Protein AF-A0A970GDA5-F1 (afdb_monomer_lite)

Secondary structure (DSSP, 8-state):
-PPPPPEEE------S-HHHHHHHHHHHHHHHHHTT-SEEEPPTTTTS---TTTTTTS--

Radius of gyration: 14.05 Å; chains: 1; bounding box: 27×23×43 Å

Structure (mmCIF, N/CA/C/O backbone):
data_AF-A0A970GDA5-F1
#
_entry.id   AF-A0A970GDA5-F1
#
loop_
_atom_site.group_PDB
_atom_site.id
_atom_site.type_symbol
_atom_site.label_atom_id
_atom_site.label_alt_id
_atom_site.label_comp_id
_atom_site.label_asym_id
_atom_site.label_entity_id
_atom_site.label_seq_id
_atom_site.pdbx_PDB_ins_code
_atom_site.Cartn_x
_atom_site.Cartn_y
_atom_site.Cartn_z
_atom_site.occupancy
_atom_site.B_iso_or_equiv
_atom_site.auth_seq_id
_atom_site.auth_comp_id
_atom_site.auth_asym_id
_atom_site.auth_atom_id
_atom_site.pdbx_PDB_model_num
ATOM 1 N N . MET A 1 1 ? -17.978 13.964 23.873 1.00 64.38 1 MET A N 1
ATOM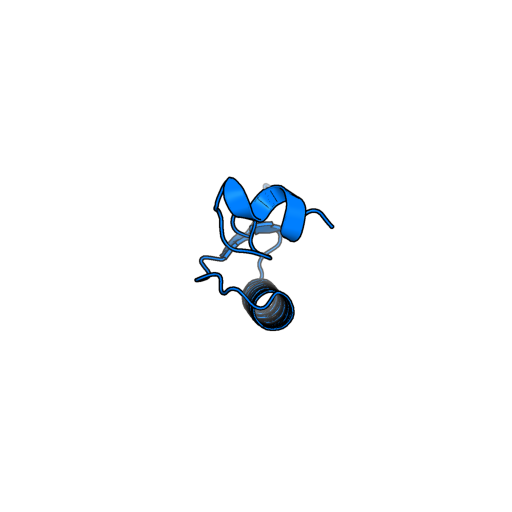 2 C CA . MET A 1 1 ? -16.872 12.992 24.011 1.00 64.38 1 MET A CA 1
ATOM 3 C C . MET A 1 1 ? -16.053 13.049 22.735 1.00 64.38 1 MET A C 1
ATOM 5 O O . MET A 1 1 ? -16.654 13.012 21.670 1.00 64.38 1 MET A O 1
ATOM 9 N N . GLN A 1 2 ? -14.735 13.217 22.825 1.00 75.31 2 GLN A N 1
ATOM 10 C CA . GLN A 1 2 ? -13.861 13.208 21.650 1.00 75.31 2 GLN A CA 1
ATOM 11 C C . GLN A 1 2 ? -13.634 11.748 21.234 1.00 75.31 2 GLN A C 1
ATOM 13 O O . GLN A 1 2 ? -13.263 10.934 22.076 1.00 75.31 2 GLN A O 1
ATOM 18 N N . GLN A 1 3 ? -13.932 11.402 19.981 1.00 84.38 3 GLN A N 1
ATOM 19 C CA . GLN A 1 3 ? -13.706 10.053 19.457 1.00 84.38 3 GLN A CA 1
ATOM 20 C C . GLN A 1 3 ? -12.288 9.962 18.887 1.00 84.38 3 GLN A C 1
ATOM 22 O O . GLN A 1 3 ? -11.880 10.831 18.116 1.00 84.38 3 GLN A O 1
ATOM 27 N N . SER A 1 4 ? -11.534 8.932 19.272 1.00 91.06 4 SER A N 1
ATOM 28 C CA . SER A 1 4 ? -10.228 8.639 18.680 1.00 91.06 4 SER A CA 1
ATOM 29 C C . SER A 1 4 ? -10.399 7.915 17.348 1.00 91.06 4 SER A C 1
ATOM 31 O O . SER A 1 4 ? -11.194 6.982 17.257 1.00 91.06 4 SER A O 1
ATOM 33 N N . ILE A 1 5 ? -9.614 8.308 16.347 1.00 96.38 5 ILE A N 1
ATOM 34 C CA . ILE A 1 5 ? -9.515 7.617 15.057 1.00 96.38 5 ILE A CA 1
ATOM 35 C C . ILE A 1 5 ? -8.278 6.722 15.102 1.00 96.38 5 ILE A C 1
ATOM 37 O O . ILE A 1 5 ? -7.177 7.196 15.378 1.00 96.38 5 ILE A O 1
ATOM 41 N N . VAL A 1 6 ? -8.451 5.437 14.811 1.00 97.75 6 VAL A N 1
ATOM 42 C CA . VAL A 1 6 ? -7.354 4.487 14.618 1.00 97.75 6 VAL A CA 1
ATOM 43 C C . VAL A 1 6 ? -6.979 4.476 13.141 1.00 97.75 6 VAL A C 1
ATOM 45 O O . VAL A 1 6 ? -7.830 4.251 12.278 1.00 97.75 6 VAL A O 1
ATOM 48 N N . ILE A 1 7 ? -5.703 4.714 12.845 1.00 98.25 7 ILE A N 1
ATOM 49 C CA . ILE A 1 7 ? -5.188 4.766 11.474 1.00 98.25 7 ILE A CA 1
ATOM 50 C C . ILE A 1 7 ? -4.263 3.571 11.238 1.00 98.25 7 ILE A C 1
ATOM 52 O O . ILE A 1 7 ? -3.291 3.376 11.966 1.00 98.25 7 ILE A O 1
ATOM 56 N N . GLY A 1 8 ? -4.555 2.781 10.206 1.00 98.31 8 GLY A N 1
ATOM 57 C CA . GLY A 1 8 ? -3.689 1.714 9.713 1.00 98.31 8 GLY A CA 1
ATOM 58 C C . GLY A 1 8 ? -2.797 2.219 8.582 1.00 98.31 8 GLY A C 1
ATOM 59 O O . GLY A 1 8 ? -3.292 2.562 7.512 1.00 98.31 8 GLY A O 1
ATOM 60 N N . ILE A 1 9 ? -1.482 2.243 8.791 1.00 98.31 9 ILE A N 1
ATOM 61 C CA . ILE A 1 9 ? -0.511 2.630 7.758 1.00 98.31 9 ILE A CA 1
ATOM 62 C C . ILE A 1 9 ? 0.096 1.356 7.167 1.00 98.31 9 ILE A C 1
ATOM 64 O O . ILE A 1 9 ? 0.824 0.629 7.845 1.00 98.31 9 ILE A O 1
ATOM 68 N N . CYS A 1 10 ? -0.224 1.064 5.908 1.00 97.81 10 CYS A N 1
ATOM 69 C CA . CYS A 1 10 ? 0.230 -0.142 5.228 1.00 97.81 10 CYS A CA 1
ATOM 70 C C . CYS A 1 10 ? 1.560 0.112 4.518 1.00 97.81 10 CYS A C 1
ATOM 72 O O . CYS A 1 10 ? 1.610 0.813 3.514 1.00 97.81 10 CYS A O 1
ATOM 74 N N . GLN A 1 11 ? 2.635 -0.509 5.000 1.00 97.25 11 GLN A N 1
ATOM 75 C CA . GLN A 1 11 ? 3.927 -0.507 4.317 1.00 97.25 11 GLN A CA 1
ATOM 76 C C . GLN A 1 11 ? 4.124 -1.817 3.545 1.00 97.25 11 GLN A C 1
ATOM 78 O O . GLN A 1 11 ? 4.343 -2.869 4.146 1.00 97.25 11 GLN A O 1
ATOM 83 N N . MET A 1 12 ? 4.053 -1.756 2.214 1.00 95.69 12 MET A N 1
ATOM 84 C CA . MET A 1 12 ? 4.210 -2.920 1.340 1.00 95.69 12 MET A CA 1
ATOM 85 C C . MET A 1 12 ? 5.350 -2.755 0.344 1.00 95.69 12 MET A C 1
ATOM 87 O O . MET A 1 12 ? 5.512 -1.708 -0.270 1.00 95.69 12 MET A O 1
ATOM 91 N N . GLN A 1 13 ? 6.097 -3.839 0.136 1.00 95.94 13 GLN A N 1
ATOM 92 C CA . GLN A 1 13 ? 6.988 -3.961 -1.012 1.00 95.94 13 GLN A CA 1
ATOM 93 C C . GLN A 1 13 ? 6.163 -4.250 -2.269 1.00 95.94 13 GLN A C 1
ATOM 95 O O . GLN A 1 13 ? 5.474 -5.281 -2.322 1.00 95.94 13 GLN A O 1
ATOM 100 N N . VAL A 1 14 ? 6.263 -3.345 -3.240 1.00 95.75 14 VAL A N 1
ATOM 101 C CA . VAL A 1 14 ? 5.615 -3.414 -4.552 1.00 95.75 14 VAL A CA 1
ATOM 102 C C . VAL A 1 14 ? 6.414 -4.323 -5.492 1.00 95.75 14 VAL A C 1
ATOM 104 O O . VAL A 1 14 ? 7.641 -4.380 -5.421 1.00 95.75 14 VAL A O 1
ATOM 107 N N . GLN A 1 15 ? 5.709 -5.063 -6.341 1.00 95.06 15 GLN A N 1
ATOM 108 C CA . GLN A 1 15 ? 6.253 -5.932 -7.385 1.00 95.06 15 GLN A CA 1
ATOM 109 C C . GLN A 1 15 ? 5.819 -5.453 -8.776 1.00 95.06 15 GLN A C 1
ATOM 111 O O . GLN A 1 15 ? 5.023 -4.526 -8.902 1.00 95.06 15 GLN A O 1
ATOM 116 N N . THR A 1 16 ? 6.336 -6.080 -9.832 1.00 93.62 16 THR A N 1
ATOM 117 C CA . THR A 1 16 ? 5.961 -5.766 -11.221 1.00 93.62 16 THR A CA 1
ATOM 118 C C . THR A 1 16 ? 4.566 -6.276 -11.591 1.00 93.62 16 THR A C 1
ATOM 120 O O . THR A 1 16 ? 3.892 -5.655 -12.406 1.00 93.62 16 THR A O 1
ATOM 123 N N . ASP A 1 17 ? 4.109 -7.378 -10.987 1.00 94.94 17 ASP A N 1
ATOM 124 C CA . ASP A 1 17 ? 2.767 -7.919 -11.215 1.00 94.94 17 ASP A CA 1
ATOM 125 C C . ASP A 1 17 ? 1.719 -7.176 -10.371 1.00 94.94 17 ASP A C 1
ATOM 127 O O . ASP A 1 17 ? 1.673 -7.284 -9.138 1.00 94.94 17 ASP A O 1
ATOM 131 N N . LYS A 1 18 ? 0.829 -6.456 -11.061 1.00 94.44 18 LYS A N 1
ATOM 132 C CA . LYS A 1 18 ? -0.299 -5.730 -10.470 1.00 94.44 18 LYS A CA 1
ATOM 133 C C . LYS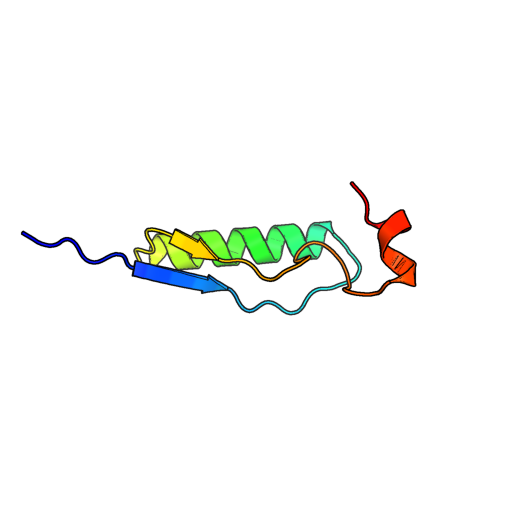 A 1 18 ? -1.184 -6.625 -9.601 1.00 94.44 18 LYS A C 1
ATOM 135 O O . LYS A 1 18 ? -1.596 -6.204 -8.523 1.00 94.44 18 LYS A O 1
ATOM 140 N N . SER A 1 19 ? -1.460 -7.857 -10.020 1.00 97.00 19 SER A N 1
ATOM 141 C CA . SER A 1 19 ? -2.354 -8.770 -9.296 1.00 97.00 19 SER A CA 1
ATOM 142 C C . SER A 1 19 ? -1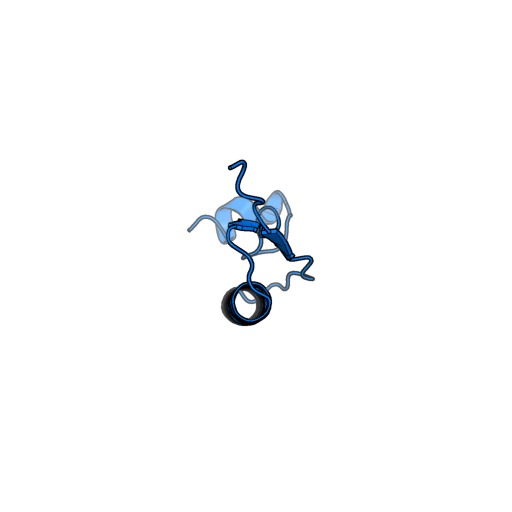.784 -9.151 -7.932 1.00 97.00 19 SER A C 1
ATOM 144 O O . SER A 1 19 ? -2.529 -9.241 -6.953 1.00 97.00 19 SER A O 1
ATOM 146 N N . VAL A 1 20 ? -0.460 -9.320 -7.849 1.00 97.94 20 VAL A N 1
ATOM 147 C CA . VAL A 1 20 ? 0.251 -9.590 -6.590 1.00 97.94 20 VAL A CA 1
ATOM 148 C C . VAL A 1 20 ? 0.173 -8.383 -5.656 1.00 97.94 20 VAL A C 1
ATOM 150 O O . VAL A 1 20 ? -0.073 -8.538 -4.457 1.00 97.94 20 VAL A O 1
ATOM 153 N N . ASN A 1 21 ? 0.338 -7.177 -6.200 1.00 97.81 21 ASN A N 1
ATOM 154 C CA . ASN A 1 21 ? 0.227 -5.939 -5.434 1.00 97.81 21 ASN A CA 1
ATOM 155 C C . ASN A 1 21 ? -1.187 -5.730 -4.884 1.00 97.81 21 ASN A C 1
ATOM 157 O O . ASN A 1 21 ? -1.338 -5.434 -3.700 1.00 97.81 21 ASN A O 1
ATOM 161 N N . LEU A 1 22 ? -2.216 -5.946 -5.710 1.00 97.94 22 LEU A N 1
ATOM 162 C CA . LEU A 1 22 ? -3.617 -5.828 -5.304 1.00 97.94 22 LEU A CA 1
ATOM 163 C C . LEU A 1 22 ? -3.974 -6.824 -4.195 1.00 97.94 22 LEU A C 1
ATOM 165 O O . LEU A 1 22 ? -4.517 -6.411 -3.175 1.00 97.94 22 LEU A O 1
ATOM 169 N N . HIS A 1 23 ? -3.585 -8.097 -4.328 1.00 98.44 23 HIS A N 1
ATOM 170 C CA . HIS A 1 23 ? -3.806 -9.095 -3.273 1.00 98.44 23 HIS A CA 1
ATOM 171 C C . HIS A 1 23 ? -3.080 -8.739 -1.969 1.00 98.44 23 HIS A C 1
ATOM 173 O O . HIS A 1 23 ? -3.607 -8.946 -0.874 1.00 98.44 23 HIS A O 1
ATOM 179 N N . LYS A 1 24 ? -1.856 -8.198 -2.052 1.00 98.38 24 LYS A N 1
ATOM 180 C CA . LYS A 1 24 ? -1.130 -7.751 -0.857 1.00 98.38 24 LYS A CA 1
ATOM 181 C C . LYS A 1 24 ? -1.839 -6.564 -0.199 1.00 98.38 24 LYS A C 1
ATOM 183 O O . LYS A 1 24 ? -2.013 -6.585 1.018 1.00 98.38 24 LYS A O 1
ATOM 188 N N . ALA A 1 25 ? -2.258 -5.569 -0.981 1.00 98.50 25 ALA A N 1
ATOM 189 C CA . ALA A 1 25 ? -2.985 -4.405 -0.486 1.00 98.50 25 ALA A CA 1
ATOM 190 C C . ALA A 1 25 ? -4.306 -4.815 0.181 1.00 98.50 25 ALA A C 1
ATOM 192 O O . ALA A 1 25 ? -4.548 -4.424 1.319 1.00 98.50 25 ALA A O 1
ATOM 193 N N . GLU A 1 26 ? -5.101 -5.674 -0.463 1.00 98.56 26 GLU A N 1
ATOM 194 C CA . GLU A 1 26 ? -6.343 -6.230 0.089 1.00 98.56 26 GLU A CA 1
ATOM 195 C C . GLU A 1 26 ? -6.101 -6.907 1.442 1.00 98.56 26 GLU A C 1
ATOM 197 O O . GLU A 1 26 ? -6.734 -6.562 2.441 1.00 98.56 26 GLU A O 1
ATOM 202 N N . LYS A 1 27 ? -5.122 -7.818 1.515 1.00 98.62 27 LYS A N 1
ATOM 203 C CA . LYS A 1 27 ? -4.792 -8.522 2.759 1.00 98.62 27 LYS A CA 1
ATOM 204 C C . LYS A 1 27 ? -4.380 -7.562 3.875 1.00 98.62 27 LYS A C 1
ATOM 206 O O . LYS A 1 27 ? -4.734 -7.780 5.031 1.00 98.62 27 LYS A O 1
ATOM 211 N N . MET A 1 28 ? -3.620 -6.517 3.556 1.00 98.62 28 MET A N 1
ATOM 212 C CA . MET A 1 28 ? -3.187 -5.526 4.543 1.00 98.62 28 MET A CA 1
ATOM 213 C C . MET A 1 28 ? -4.331 -4.618 5.000 1.00 98.62 28 MET A C 1
ATOM 215 O O . MET A 1 28 ? -4.421 -4.328 6.192 1.00 98.62 28 MET A O 1
ATOM 219 N N . VAL A 1 29 ? -5.232 -4.229 4.092 1.00 98.69 29 VAL A N 1
ATOM 220 C CA . VAL A 1 29 ? -6.462 -3.498 4.428 1.00 98.69 29 VAL A CA 1
ATOM 221 C C . VAL A 1 29 ? -7.328 -4.335 5.362 1.00 98.69 29 VAL A C 1
ATOM 223 O O . VAL A 1 29 ? -7.726 -3.833 6.412 1.00 98.69 29 VAL A O 1
ATOM 226 N N . GLN A 1 30 ? -7.541 -5.616 5.046 1.00 98.69 30 GLN A N 1
ATOM 227 C CA . GLN A 1 30 ? -8.304 -6.522 5.904 1.00 98.69 30 GLN A CA 1
ATOM 228 C C . GLN A 1 30 ? -7.664 -6.643 7.292 1.00 98.69 30 GLN A C 1
ATOM 230 O O . GLN A 1 30 ? -8.336 -6.457 8.299 1.00 98.69 30 GLN A O 1
ATOM 235 N N . GLN A 1 31 ? -6.344 -6.842 7.367 1.00 98.62 31 GLN A N 1
ATOM 236 C CA . GLN A 1 31 ? -5.630 -6.902 8.648 1.00 98.62 31 GLN A CA 1
ATOM 237 C C . GLN A 1 31 ? -5.726 -5.606 9.462 1.00 98.62 31 GLN A C 1
ATOM 239 O O . GLN A 1 31 ? -5.746 -5.659 10.691 1.00 98.62 31 GLN A O 1
ATOM 244 N N . ALA A 1 32 ? -5.723 -4.441 8.811 1.00 98.50 32 ALA A N 1
ATOM 245 C CA . ALA A 1 32 ? -5.893 -3.162 9.490 1.00 98.50 32 ALA A CA 1
ATOM 246 C C . ALA A 1 32 ? -7.331 -2.999 10.009 1.00 98.50 32 ALA A C 1
ATOM 248 O O . ALA A 1 32 ? -7.518 -2.589 11.155 1.00 98.50 32 ALA A O 1
ATOM 249 N N . ALA A 1 33 ? -8.328 -3.378 9.205 1.00 98.31 33 ALA A N 1
ATOM 250 C CA . ALA A 1 33 ? -9.736 -3.371 9.591 1.00 98.31 33 ALA A CA 1
ATOM 251 C C . ALA A 1 33 ? -10.009 -4.319 10.772 1.00 98.31 33 ALA A C 1
ATOM 253 O O . ALA A 1 33 ? -10.621 -3.905 11.754 1.00 98.31 33 ALA A O 1
ATOM 254 N N . ASP A 1 34 ? -9.459 -5.536 10.743 1.00 98.50 34 ASP A N 1
ATOM 255 C CA . ASP A 1 34 ? -9.566 -6.519 11.833 1.00 98.50 34 ASP A CA 1
ATOM 256 C C . ASP A 1 34 ? -8.938 -6.009 13.144 1.00 98.50 34 ASP A C 1
ATOM 258 O O . ASP A 1 34 ? -9.339 -6.405 14.238 1.00 98.50 34 ASP A O 1
ATOM 262 N N . LYS A 1 35 ? -7.962 -5.095 13.050 1.00 97.94 35 LYS A N 1
ATOM 263 C CA . LYS A 1 35 ? -7.328 -4.407 14.189 1.00 97.94 35 LYS A CA 1
ATOM 264 C C . LYS A 1 35 ? -8.063 -3.133 14.624 1.00 97.94 35 LYS A C 1
ATOM 266 O O . LYS A 1 35 ? -7.574 -2.423 15.500 1.00 97.94 35 LYS A O 1
ATOM 271 N N . GLY A 1 36 ? -9.217 -2.836 14.030 1.00 97.62 36 GLY A N 1
ATOM 272 C CA . GLY A 1 36 ? -10.059 -1.697 14.385 1.00 97.62 36 GLY A CA 1
ATOM 273 C C . GLY A 1 36 ? -9.675 -0.379 13.714 1.00 97.62 36 GLY A C 1
ATOM 274 O O . GLY A 1 36 ? -10.079 0.674 14.204 1.00 97.62 36 GLY A O 1
ATOM 275 N N . ALA A 1 37 ? -8.903 -0.399 12.620 1.00 98.31 37 ALA A N 1
ATOM 276 C CA . ALA A 1 37 ? -8.608 0.818 11.869 1.00 98.31 37 ALA A CA 1
ATOM 277 C C . ALA A 1 37 ? -9.889 1.430 11.279 1.00 98.31 37 ALA A C 1
ATOM 279 O O . ALA A 1 37 ? -10.667 0.759 10.604 1.00 98.31 37 ALA A O 1
ATOM 280 N N . ASN A 1 38 ? -10.078 2.731 11.498 1.00 97.56 38 ASN A N 1
ATOM 281 C CA . ASN A 1 38 ? -11.153 3.520 10.894 1.00 97.56 38 ASN A CA 1
ATOM 282 C C . ASN A 1 38 ? -10.734 4.105 9.538 1.00 97.56 38 ASN A C 1
ATOM 284 O O . ASN A 1 38 ? -11.579 4.382 8.692 1.00 97.56 38 ASN A O 1
ATOM 288 N N . LEU A 1 39 ? -9.429 4.316 9.354 1.00 97.81 39 LEU A N 1
ATOM 289 C CA . LEU A 1 39 ? -8.813 4.812 8.129 1.00 97.81 39 LEU A CA 1
ATOM 290 C C . LEU A 1 39 ? -7.589 3.954 7.814 1.00 97.81 39 LEU A C 1
ATOM 292 O O . LEU A 1 39 ? -6.759 3.718 8.692 1.00 97.81 39 LEU A O 1
ATOM 296 N N . VAL A 1 40 ? -7.454 3.525 6.561 1.00 98.56 40 VAL A N 1
ATOM 297 C CA . VAL A 1 40 ? -6.278 2.795 6.076 1.00 98.56 40 VAL A CA 1
ATOM 298 C C . VAL A 1 40 ? -5.591 3.611 4.989 1.00 98.56 40 VAL A C 1
ATOM 300 O O . VAL A 1 40 ? -6.249 4.122 4.086 1.00 98.56 40 VAL A O 1
ATOM 303 N N . ILE A 1 41 ? -4.269 3.734 5.081 1.00 98.44 41 ILE A N 1
ATOM 304 C CA . ILE A 1 41 ? -3.426 4.451 4.120 1.00 98.44 41 ILE A CA 1
ATOM 305 C C . ILE A 1 41 ? -2.525 3.433 3.418 1.00 98.44 41 ILE A C 1
ATOM 307 O O . ILE A 1 41 ? -1.800 2.684 4.078 1.00 98.44 41 ILE A O 1
ATOM 311 N N . LEU A 1 42 ? -2.575 3.419 2.086 1.00 98.38 42 LEU A N 1
ATOM 312 C CA . LEU A 1 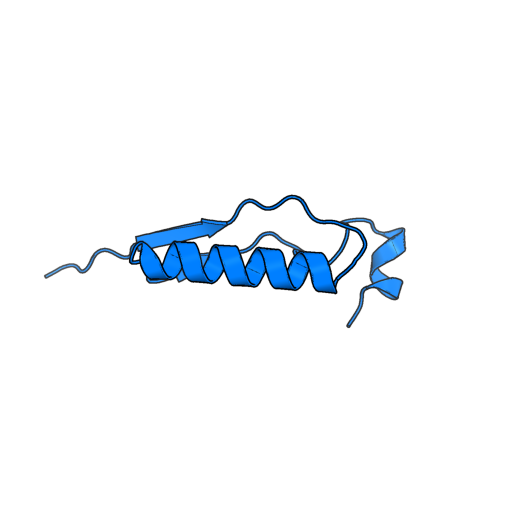42 ? -1.678 2.649 1.221 1.00 98.38 42 LEU A CA 1
ATOM 313 C C . LEU A 1 42 ? -0.512 3.528 0.726 1.00 98.38 42 LEU A C 1
ATOM 315 O O . LEU A 1 42 ? -0.637 4.756 0.742 1.00 98.38 42 LEU A O 1
ATOM 319 N N . PRO A 1 43 ? 0.606 2.933 0.269 1.00 96.88 43 PRO A N 1
ATOM 320 C CA . PRO A 1 43 ? 1.697 3.685 -0.346 1.00 96.88 43 PRO A CA 1
ATOM 321 C C . PRO A 1 43 ? 1.286 4.365 -1.657 1.00 96.88 43 PRO A C 1
ATOM 323 O O . PRO A 1 43 ? 0.361 3.932 -2.349 1.00 96.88 43 PRO A O 1
ATOM 326 N N . GLU A 1 44 ? 2.031 5.401 -2.034 1.00 95.12 44 GLU A N 1
ATOM 327 C CA . GLU A 1 44 ? 1.955 5.996 -3.369 1.00 95.12 44 GLU A CA 1
ATOM 328 C C . GLU A 1 44 ? 2.308 4.947 -4.446 1.00 95.12 44 GLU A C 1
ATOM 330 O O . GLU A 1 44 ? 3.254 4.179 -4.274 1.00 95.12 44 GLU A O 1
ATOM 335 N N . VAL A 1 45 ? 1.522 4.894 -5.535 1.00 93.75 45 VAL A N 1
ATOM 336 C CA . VAL A 1 45 ? 1.618 3.891 -6.625 1.00 93.75 45 V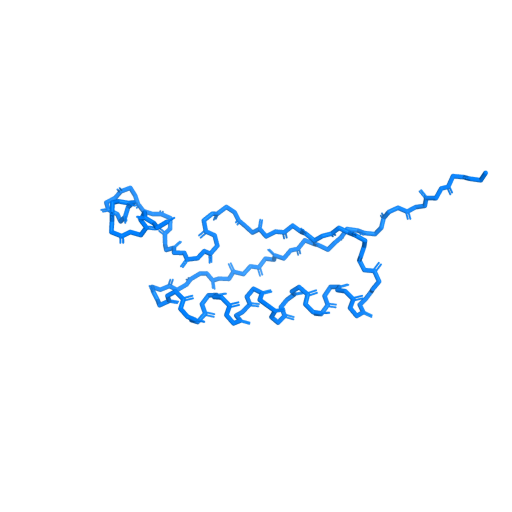AL A CA 1
ATOM 337 C C . VAL A 1 45 ? 1.764 2.457 -6.086 1.00 93.75 45 VAL A C 1
ATOM 339 O O . VAL A 1 45 ? 2.614 1.680 -6.503 1.00 93.75 45 VAL A O 1
ATOM 342 N N . PHE A 1 46 ? 0.916 2.059 -5.135 1.00 96.12 46 PHE A N 1
ATOM 343 C CA . PHE A 1 46 ? 0.991 0.715 -4.548 1.00 96.12 46 PHE A CA 1
ATOM 344 C C . PHE A 1 46 ? 0.756 -0.426 -5.557 1.00 96.12 46 PHE A C 1
ATOM 346 O O . PHE A 1 46 ? 1.071 -1.576 -5.250 1.00 96.12 46 PHE A O 1
ATOM 353 N N . HIS A 1 47 ? 0.183 -0.139 -6.733 1.00 94.81 47 HIS A N 1
ATOM 354 C CA . HIS A 1 47 ? -0.155 -1.135 -7.751 1.00 94.81 47 HIS A CA 1
ATOM 355 C C . HIS A 1 47 ? 0.989 -1.466 -8.715 1.00 94.81 47 HIS A C 1
ATOM 357 O O . HIS A 1 47 ? 0.877 -2.477 -9.411 1.00 94.81 47 HIS A O 1
ATOM 363 N N . ALA A 1 48 ? 2.063 -0.669 -8.765 1.00 94.62 48 ALA A N 1
ATOM 364 C CA . ALA A 1 48 ? 3.136 -0.813 -9.753 1.00 94.62 48 ALA A CA 1
ATOM 365 C C . ALA A 1 48 ? 4.479 -0.200 -9.296 1.00 94.62 48 ALA A C 1
ATOM 367 O O . ALA A 1 48 ? 4.492 0.683 -8.441 1.00 94.62 48 ALA A O 1
ATOM 368 N N . PRO A 1 49 ? 5.629 -0.618 -9.863 1.00 92.94 49 PRO A N 1
ATOM 369 C CA . PRO A 1 49 ? 6.924 -0.017 -9.548 1.00 92.94 49 PRO A CA 1
ATOM 370 C C . PRO A 1 49 ? 6.935 1.500 -9.773 1.00 92.94 49 PRO A C 1
ATOM 372 O O . PRO A 1 49 ? 6.459 1.996 -10.798 1.00 92.94 49 PRO A O 1
ATOM 375 N N . TYR A 1 50 ? 7.519 2.238 -8.828 1.00 90.06 50 TYR A N 1
ATOM 376 C CA . TYR A 1 50 ? 7.637 3.692 -8.909 1.00 90.06 50 TYR A CA 1
ATOM 377 C C . TYR A 1 50 ? 8.811 4.094 -9.809 1.00 90.06 50 TYR A C 1
ATOM 379 O O . TYR A 1 50 ? 9.890 4.464 -9.346 1.00 90.06 50 TYR A O 1
ATOM 387 N N . GLU A 1 51 ? 8.606 3.978 -11.117 1.00 89.06 51 GLU A N 1
ATOM 388 C CA . GLU A 1 51 ? 9.620 4.251 -12.131 1.00 89.06 51 GLU A CA 1
ATOM 389 C C . GLU A 1 51 ? 9.031 5.110 -13.249 1.00 89.06 51 GLU A C 1
ATOM 391 O O . GLU A 1 51 ? 8.036 4.745 -13.878 1.00 89.06 51 GLU A O 1
ATOM 396 N N . THR A 1 52 ? 9.677 6.239 -13.552 1.00 86.38 52 THR A N 1
ATOM 397 C CA . THR A 1 52 ? 9.189 7.199 -14.558 1.00 86.38 52 THR A CA 1
ATOM 398 C C . THR A 1 52 ? 9.016 6.575 -15.941 1.00 86.38 52 THR A C 1
ATOM 400 O O . THR A 1 52 ? 8.070 6.903 -16.657 1.00 86.38 52 THR A O 1
ATOM 403 N N . ALA A 1 53 ? 9.890 5.631 -16.301 1.00 88.19 53 ALA A N 1
ATOM 404 C CA . ALA A 1 53 ? 9.802 4.871 -17.545 1.00 88.19 53 ALA A CA 1
ATOM 405 C C . ALA A 1 53 ? 8.556 3.967 -17.604 1.00 88.19 53 ALA A C 1
ATOM 407 O O . ALA A 1 53 ? 8.015 3.732 -18.684 1.00 88.19 53 ALA A O 1
ATOM 408 N N . GLY A 1 54 ? 8.086 3.486 -16.450 1.00 83.62 54 GLY A N 1
ATOM 409 C CA . GLY A 1 54 ? 6.946 2.585 -16.322 1.00 83.62 54 GLY A CA 1
ATOM 410 C C . GLY A 1 54 ? 5.591 3.289 -16.265 1.00 83.62 54 GLY A C 1
ATOM 411 O O . GLY A 1 54 ? 4.577 2.641 -16.497 1.00 83.62 54 GLY A O 1
ATOM 412 N N . PHE A 1 55 ? 5.530 4.602 -16.017 1.00 84.94 55 PHE A N 1
ATOM 413 C CA . PHE A 1 55 ? 4.250 5.287 -15.789 1.00 84.94 55 PHE A CA 1
ATOM 414 C C . PHE A 1 55 ? 3.253 5.138 -16.935 1.00 84.94 55 PHE A C 1
ATOM 416 O O . PHE A 1 55 ? 2.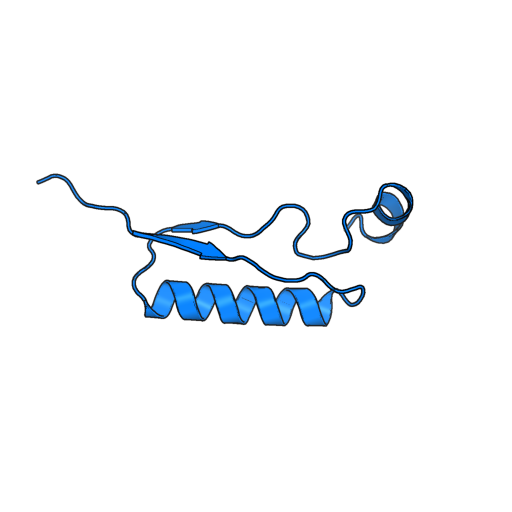090 4.882 -16.672 1.00 84.94 55 PHE A O 1
ATOM 423 N N . ARG A 1 56 ? 3.682 5.222 -18.202 1.00 87.12 56 ARG A N 1
ATOM 424 C CA . ARG A 1 56 ? 2.769 4.963 -19.334 1.00 87.12 56 ARG A CA 1
ATOM 425 C C . ARG A 1 56 ? 2.301 3.514 -19.406 1.00 87.12 56 ARG A C 1
ATOM 427 O O . ARG A 1 56 ? 1.203 3.270 -19.881 1.00 87.12 56 ARG A O 1
ATOM 434 N N . HIS A 1 57 ? 3.143 2.571 -18.995 1.00 87.31 57 HIS A N 1
ATOM 435 C CA . HIS A 1 57 ? 2.819 1.149 -19.032 1.00 87.31 57 HIS A CA 1
ATOM 436 C C . HIS A 1 57 ? 1.815 0.767 -17.938 1.00 87.31 57 HIS A C 1
ATOM 438 O O . HIS A 1 57 ? 0.944 -0.059 -18.180 1.00 87.31 57 HIS A O 1
ATOM 444 N N . TYR A 1 58 ? 1.913 1.409 -16.772 1.00 86.38 58 TYR A N 1
ATOM 445 C CA . TYR A 1 58 ? 1.065 1.163 -15.602 1.00 86.38 58 TYR A CA 1
ATOM 446 C C . TYR A 1 58 ? -0.030 2.228 -15.385 1.00 86.38 58 TYR A C 1
ATOM 448 O O . TYR A 1 58 ? -0.651 2.252 -14.317 1.00 86.38 58 TYR A O 1
ATOM 456 N N . ALA A 1 59 ? -0.233 3.128 -16.357 1.00 81.00 59 ALA A N 1
ATOM 457 C CA . ALA A 1 59 ? -1.291 4.137 -16.358 1.00 81.00 59 ALA A CA 1
ATOM 458 C C . ALA A 1 59 ? -2.617 3.475 -16.740 1.00 81.00 59 ALA A C 1
ATOM 460 O O . ALA A 1 59 ? -3.001 3.439 -17.907 1.00 81.00 59 ALA A O 1
ATOM 461 N N . GLU A 1 60 ? -3.280 2.924 -15.736 1.00 72.50 60 GLU A N 1
ATOM 462 C CA . GLU A 1 60 ? -4.650 2.421 -15.797 1.00 72.50 60 GLU A CA 1
ATOM 463 C C . GLU A 1 60 ? -5.568 3.295 -14.942 1.00 72.50 60 GLU A C 1
ATOM 465 O O . GLU A 1 60 ? -5.082 3.814 -13.908 1.00 72.50 60 GLU A O 1
#

Sequence (60 aa):
MQQSIVIGICQMQVQTDKSVNLHKAEKMVQQAADKGANLVILPEVFHAPYETAGFRHYAE

Foldseek 3Di:
DDDDAAEAEDDDDADAALVVLVVSVVVSVVVSVVVVHPYYDYDDPSRHDPDPVCCVVPVD

pLDDT: mean 93.72, std 7.06, range [64.38, 98.69]